Protein AF-A0A8J5WAC4-F1 (afdb_monomer_lite)

Organism: Zizania palustris (NCBI:txid103762)

Sequence (107 aa):
MSHLIPNTNYSHSVQTFCHKSNLGASQTCMSSVAHTLTTSQGKFIAFVSAEAETDNPQSELRPGIDLLGPVDHLFFYMYDRYGPVNEPSLDNCFVSTVSFTVYASYN

pLDDT: mean 72.53, std 15.47, range [31.52, 94.81]

Radius of gyration: 16.87 Å; chains: 1; bounding box: 41×28×44 Å

Structure (mmCIF, N/CA/C/O backbone):
data_AF-A0A8J5WAC4-F1
#
_entry.id   AF-A0A8J5WAC4-F1
#
loop_
_atom_site.group_PDB
_atom_site.id
_atom_site.type_symbol
_atom_site.label_atom_id
_atom_site.labe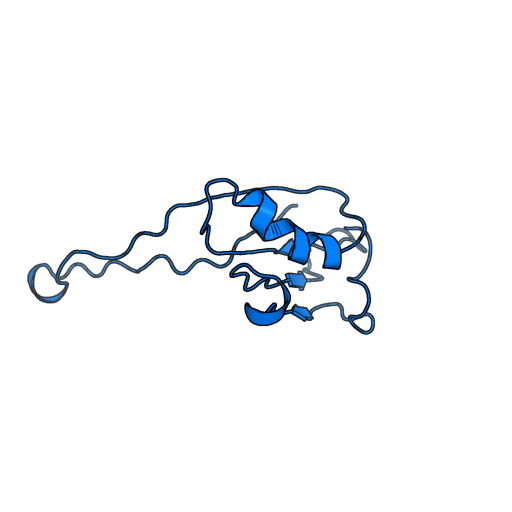l_alt_id
_atom_site.label_comp_id
_atom_site.label_asym_id
_atom_site.label_entity_id
_atom_site.label_seq_id
_atom_site.pdbx_PDB_ins_code
_atom_site.Cartn_x
_atom_site.Cartn_y
_atom_site.Cartn_z
_atom_site.occupancy
_atom_site.B_iso_or_equiv
_atom_site.auth_seq_id
_atom_site.auth_comp_id
_atom_site.auth_asym_id
_atom_site.auth_atom_id
_atom_site.pdbx_PDB_model_num
ATOM 1 N N . MET A 1 1 ? 13.299 -7.147 -6.025 1.00 75.06 1 MET A N 1
ATOM 2 C CA . MET A 1 1 ? 13.855 -6.326 -7.120 1.00 75.06 1 MET A CA 1
ATOM 3 C C . MET A 1 1 ? 15.364 -6.391 -7.038 1.00 75.06 1 MET A C 1
ATOM 5 O O . MET A 1 1 ? 15.899 -6.428 -5.933 1.00 75.06 1 MET A O 1
ATOM 9 N N . SER A 1 2 ? 16.043 -6.390 -8.181 1.00 80.62 2 SER A N 1
ATOM 10 C CA . SER A 1 2 ? 17.514 -6.454 -8.258 1.00 80.62 2 SER A CA 1
ATOM 11 C C . SER A 1 2 ? 18.143 -5.109 -8.639 1.00 80.62 2 SER A C 1
ATOM 13 O O . SER A 1 2 ? 19.252 -5.061 -9.161 1.00 80.62 2 SER A O 1
ATOM 15 N N . HIS A 1 3 ? 17.402 -4.015 -8.451 1.00 81.88 3 HIS A N 1
ATOM 16 C CA . HIS A 1 3 ? 17.808 -2.664 -8.819 1.00 81.88 3 HIS A CA 1
ATOM 17 C C . HIS A 1 3 ? 17.145 -1.621 -7.908 1.00 81.88 3 HIS A C 1
ATOM 19 O O . HIS A 1 3 ? 16.151 -1.905 -7.237 1.00 81.88 3 HIS A O 1
ATOM 25 N N . LEU A 1 4 ? 17.699 -0.407 -7.910 1.00 80.38 4 LEU A N 1
ATOM 26 C CA . LEU A 1 4 ? 17.127 0.760 -7.235 1.00 80.38 4 LEU A CA 1
ATOM 27 C C . LEU A 1 4 ? 15.914 1.287 -8.005 1.00 80.38 4 LEU A C 1
ATOM 29 O O . LEU A 1 4 ? 15.848 1.154 -9.230 1.00 80.38 4 LEU A O 1
ATOM 33 N N . ILE A 1 5 ? 14.979 1.926 -7.302 1.00 79.94 5 ILE A N 1
ATOM 34 C CA . ILE A 1 5 ? 13.802 2.522 -7.943 1.00 79.94 5 ILE A CA 1
ATOM 35 C C . ILE A 1 5 ? 14.260 3.634 -8.905 1.00 79.94 5 ILE A C 1
ATOM 37 O O . ILE A 1 5 ? 15.030 4.514 -8.496 1.00 79.94 5 ILE A O 1
ATOM 41 N N . PRO A 1 6 ? 13.806 3.632 -10.172 1.00 83.12 6 PRO A N 1
ATOM 42 C CA . PRO A 1 6 ? 14.131 4.683 -11.132 1.00 83.12 6 PRO A CA 1
ATOM 43 C C . PRO A 1 6 ? 13.783 6.082 -10.608 1.00 83.12 6 PRO A C 1
ATOM 45 O O . PRO A 1 6 ? 12.833 6.260 -9.855 1.00 83.12 6 PRO A O 1
ATOM 48 N N . ASN A 1 7 ? 14.533 7.102 -11.030 1.00 81.94 7 ASN A N 1
ATOM 49 C CA . ASN A 1 7 ? 14.281 8.509 -10.678 1.00 81.94 7 ASN A CA 1
ATOM 50 C C . ASN A 1 7 ? 14.358 8.853 -9.174 1.00 81.94 7 ASN A C 1
ATOM 52 O O . ASN A 1 7 ? 13.873 9.901 -8.761 1.00 81.94 7 ASN A O 1
ATOM 56 N N . THR A 1 8 ? 15.016 8.025 -8.357 1.00 78.19 8 THR A N 1
ATOM 57 C CA . THR A 1 8 ? 15.217 8.285 -6.914 1.00 78.19 8 THR A CA 1
ATOM 58 C C . THR A 1 8 ? 16.641 8.723 -6.560 1.00 78.19 8 THR A C 1
ATOM 60 O O . THR A 1 8 ? 17.058 8.622 -5.410 1.00 78.19 8 THR A O 1
ATOM 63 N N . ASN A 1 9 ? 17.410 9.203 -7.546 1.00 81.25 9 ASN A N 1
ATOM 64 C CA . ASN A 1 9 ? 18.808 9.626 -7.379 1.00 81.25 9 ASN A CA 1
ATOM 65 C C . ASN A 1 9 ? 19.696 8.553 -6.713 1.00 81.25 9 ASN A C 1
ATOM 67 O O . ASN A 1 9 ? 20.514 8.850 -5.846 1.00 81.25 9 ASN A O 1
ATOM 71 N N . TYR A 1 10 ? 19.484 7.289 -7.095 1.00 74.38 10 TYR A N 1
ATOM 72 C CA . TYR A 1 10 ? 20.166 6.121 -6.532 1.00 74.38 10 TYR A CA 1
ATOM 73 C C . TYR A 1 10 ? 20.023 5.981 -5.007 1.00 74.38 10 TYR A C 1
ATOM 75 O O . TYR A 1 10 ? 20.885 5.400 -4.348 1.00 74.38 10 TYR A O 1
ATOM 83 N N . SER A 1 11 ? 18.934 6.500 -4.433 1.00 75.44 11 SER A N 1
ATOM 84 C CA . SER A 1 11 ? 18.716 6.399 -2.998 1.00 75.44 11 SER A CA 1
ATOM 85 C C . SER A 1 11 ? 18.417 4.961 -2.585 1.00 75.44 11 SER A C 1
ATOM 87 O O . SER A 1 11 ? 17.514 4.313 -3.113 1.00 75.44 11 SER A O 1
ATOM 89 N N . HIS A 1 12 ? 19.137 4.484 -1.573 1.00 72.94 12 HIS A N 1
ATOM 90 C CA . HIS A 1 12 ? 18.906 3.178 -0.951 1.00 72.94 12 HIS A CA 1
ATOM 91 C C . HIS A 1 12 ? 17.641 3.141 -0.087 1.00 72.94 12 HIS A C 1
ATOM 93 O O . HIS A 1 12 ? 17.232 2.064 0.346 1.00 72.94 12 HIS A O 1
ATOM 99 N N . SER A 1 13 ? 17.044 4.308 0.176 1.00 72.56 13 SER A N 1
ATOM 100 C CA . SER A 1 13 ? 15.739 4.431 0.806 1.00 72.56 13 SER A CA 1
ATOM 101 C C . SER A 1 13 ? 14.996 5.667 0.327 1.00 72.56 13 SER A C 1
ATOM 103 O O . SER A 1 13 ? 15.559 6.751 0.194 1.00 72.56 13 SER A O 1
ATOM 105 N N . VAL A 1 14 ? 13.717 5.500 0.035 1.00 75.19 14 VAL A N 1
ATOM 106 C CA . VAL A 1 14 ? 12.841 6.556 -0.468 1.00 75.19 14 VAL A CA 1
ATOM 107 C C . VAL A 1 14 ? 11.475 6.385 0.177 1.00 75.19 14 VAL A C 1
ATOM 109 O O . VAL A 1 14 ? 11.149 5.288 0.606 1.00 75.19 14 VAL A O 1
ATOM 112 N N . GLN A 1 15 ? 10.696 7.456 0.275 1.00 78.12 15 GLN A N 1
ATOM 113 C CA . GLN A 1 15 ? 9.269 7.381 0.559 1.00 78.12 15 GLN A CA 1
ATOM 114 C C . GLN A 1 15 ? 8.559 8.249 -0.472 1.00 78.12 15 GLN A C 1
ATOM 116 O O . GLN A 1 15 ? 8.671 9.474 -0.446 1.00 78.12 15 GLN A O 1
ATOM 121 N N . THR A 1 16 ? 7.872 7.610 -1.412 1.00 72.94 16 THR A N 1
ATOM 122 C CA . THR A 1 16 ? 7.096 8.317 -2.438 1.00 72.94 16 THR A CA 1
ATOM 123 C C . THR A 1 16 ? 5.660 8.497 -1.965 1.00 72.94 16 THR A C 1
ATOM 125 O O . THR A 1 16 ? 5.100 7.599 -1.347 1.00 72.94 16 THR A O 1
ATOM 128 N N . PHE A 1 17 ? 5.059 9.650 -2.252 1.00 72.75 17 PHE A N 1
ATOM 129 C CA . PHE A 1 17 ? 3.637 9.887 -2.023 1.00 72.75 17 PHE A CA 1
ATOM 130 C C . PHE A 1 17 ? 2.943 10.163 -3.350 1.00 72.75 17 PHE A C 1
ATOM 132 O O . PHE A 1 17 ? 3.394 10.988 -4.144 1.00 72.75 17 PHE A O 1
ATOM 139 N N . CYS A 1 18 ? 1.823 9.488 -3.561 1.00 68.19 18 CYS A N 1
ATOM 140 C CA . CYS A 1 18 ? 0.998 9.609 -4.753 1.00 68.19 18 CYS A CA 1
ATOM 141 C C . CYS A 1 18 ? -0.276 10.373 -4.348 1.00 68.19 18 CYS A C 1
ATOM 143 O O . CYS A 1 18 ? -0.827 10.124 -3.277 1.00 68.19 18 CYS A O 1
ATOM 145 N N . HIS A 1 19 ? -0.676 11.391 -5.117 1.00 60.44 19 HIS A N 1
ATOM 146 C CA . HIS A 1 19 ? -1.790 12.284 -4.762 1.00 60.44 19 HIS A CA 1
ATOM 147 C C . HIS A 1 19 ? -3.011 12.043 -5.659 1.00 60.44 19 HIS A C 1
ATOM 149 O O . HIS A 1 19 ? -2.872 11.824 -6.863 1.00 60.44 19 HIS A O 1
ATOM 155 N N . LYS A 1 20 ? -4.211 12.160 -5.070 1.00 59.56 20 LYS A N 1
ATOM 156 C CA . LYS A 1 20 ? -5.504 11.786 -5.680 1.00 59.56 20 LYS A CA 1
ATOM 157 C C . LYS A 1 20 ? -5.841 12.506 -7.001 1.00 59.56 20 LYS A C 1
ATOM 159 O O . LYS A 1 20 ? -6.597 11.977 -7.806 1.00 59.56 20 LYS A O 1
ATOM 164 N N . SER A 1 21 ? -5.307 13.707 -7.241 1.00 52.84 21 SER A N 1
ATOM 165 C CA . SER A 1 21 ? -5.765 14.598 -8.323 1.00 52.84 21 SER A CA 1
ATOM 166 C C . SER A 1 21 ? -5.257 14.252 -9.725 1.00 52.84 21 SER A C 1
ATOM 168 O O . SE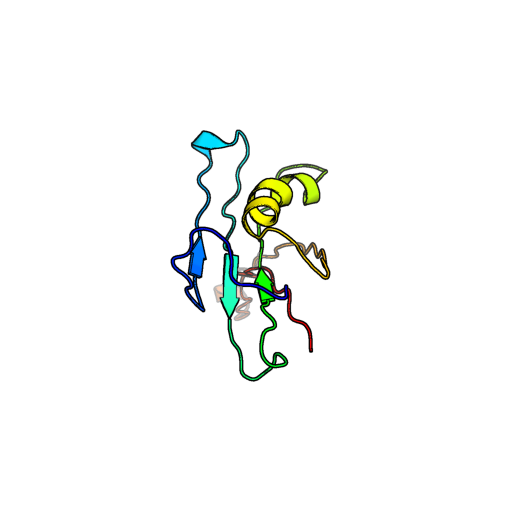R A 1 21 ? -5.899 14.629 -10.698 1.00 52.84 21 SER A O 1
ATOM 170 N N . ASN A 1 22 ? -4.125 13.554 -9.855 1.00 52.28 22 ASN A N 1
ATOM 171 C CA . ASN A 1 22 ? -3.485 13.332 -11.162 1.00 52.28 22 ASN A CA 1
ATOM 172 C C . ASN A 1 22 ? -3.798 11.959 -11.779 1.00 52.28 22 ASN A C 1
ATOM 174 O O . ASN A 1 22 ? -3.380 11.693 -12.902 1.00 52.28 22 ASN A O 1
ATOM 178 N N . LEU A 1 23 ? -4.491 11.080 -11.045 1.00 52.50 23 LEU A N 1
ATOM 179 C CA . LEU A 1 23 ? -4.635 9.658 -11.392 1.00 52.50 23 LEU A CA 1
ATOM 180 C C . LEU A 1 23 ? -6.078 9.131 -11.290 1.00 52.50 23 LEU A C 1
ATOM 182 O O . LEU A 1 23 ? -6.313 7.957 -11.550 1.00 52.50 23 LEU A O 1
ATOM 186 N N . GLY A 1 24 ? -7.056 9.978 -10.945 1.00 43.38 24 GLY A N 1
ATOM 187 C CA . GLY A 1 24 ? -8.485 9.631 -11.002 1.00 43.38 24 GLY A CA 1
ATOM 188 C C . GLY A 1 24 ? -8.981 8.618 -9.961 1.00 43.38 24 GLY A C 1
ATOM 189 O O . GLY A 1 24 ? -10.170 8.318 -9.950 1.00 43.38 24 GLY A O 1
ATOM 190 N N . ALA A 1 25 ? -8.120 8.126 -9.070 1.00 49.53 25 ALA A N 1
ATOM 191 C CA . ALA A 1 25 ? -8.488 7.263 -7.953 1.00 49.53 25 ALA A CA 1
ATOM 192 C C . ALA A 1 25 ? -7.539 7.485 -6.764 1.00 49.53 25 ALA A C 1
ATOM 194 O O . ALA A 1 25 ? -6.379 7.874 -6.919 1.00 49.53 25 ALA A O 1
ATOM 195 N N . SER A 1 26 ? -8.071 7.288 -5.564 1.00 48.56 26 SER A N 1
ATOM 196 C CA . SER A 1 26 ? -7.421 7.531 -4.280 1.00 48.56 26 SER A CA 1
ATOM 197 C C . SER A 1 26 ? -6.265 6.567 -4.037 1.00 48.56 26 SER A C 1
ATOM 199 O O . SER A 1 26 ? -6.482 5.392 -3.777 1.00 48.56 26 SER A O 1
ATOM 201 N N . GLN A 1 27 ? -5.018 7.026 -4.134 1.00 52.75 27 GLN A N 1
ATOM 202 C CA . GLN A 1 27 ? -3.882 6.141 -3.870 1.00 52.75 27 GLN A CA 1
ATOM 203 C C . GLN A 1 27 ? -2.745 6.908 -3.218 1.00 52.75 27 GLN A C 1
ATOM 205 O O . GLN A 1 27 ? -2.056 7.674 -3.881 1.00 52.75 27 GLN A O 1
ATOM 210 N N . THR A 1 28 ? -2.514 6.663 -1.930 1.00 50.72 28 THR A N 1
ATOM 211 C CA . THR A 1 28 ? -1.283 7.058 -1.236 1.00 50.72 28 THR A CA 1
ATOM 212 C C . THR A 1 28 ? -0.269 5.922 -1.376 1.00 50.72 28 THR A C 1
ATOM 214 O O . THR A 1 28 ? -0.120 5.114 -0.463 1.00 50.72 28 THR A O 1
ATOM 217 N N . CYS A 1 29 ? 0.420 5.817 -2.519 1.00 54.25 29 CYS A N 1
ATOM 218 C CA . CYS A 1 29 ? 1.385 4.736 -2.728 1.00 54.25 29 CYS A CA 1
ATOM 219 C C . CYS A 1 29 ? 2.743 5.005 -2.059 1.00 54.25 29 CYS A C 1
ATOM 221 O O . CYS A 1 29 ? 3.637 5.583 -2.667 1.00 54.25 29 CYS A O 1
ATOM 223 N N . MET A 1 30 ? 2.902 4.573 -0.801 1.00 52.66 30 MET A N 1
ATOM 224 C CA . MET A 1 30 ? 4.181 4.633 -0.081 1.00 52.66 30 MET A CA 1
ATOM 225 C C . MET A 1 30 ? 5.111 3.503 -0.510 1.00 52.66 30 MET A C 1
ATOM 227 O O . MET A 1 30 ? 4.976 2.387 -0.020 1.00 52.66 30 MET A O 1
ATOM 231 N N . SER A 1 31 ? 6.077 3.816 -1.374 1.00 54.88 31 SER A N 1
ATOM 232 C CA . SER A 1 31 ? 7.198 2.923 -1.673 1.00 54.88 31 SER A CA 1
ATOM 233 C C . SER A 1 31 ? 8.381 3.216 -0.775 1.00 54.88 31 SER A C 1
ATOM 235 O O . SER A 1 31 ? 8.941 4.306 -0.868 1.00 54.88 31 SER A O 1
ATOM 237 N N . SER A 1 32 ? 8.737 2.257 0.086 1.00 55.25 32 SER A N 1
ATOM 238 C CA . SER A 1 32 ? 9.981 2.269 0.850 1.00 55.25 32 SER A CA 1
ATOM 239 C C . SER A 1 32 ? 10.936 1.194 0.371 1.00 55.25 32 SER A C 1
ATOM 241 O O . SER A 1 32 ? 10.621 0.010 0.372 1.00 55.25 32 SER A O 1
ATOM 243 N N . VAL A 1 33 ? 12.124 1.626 -0.042 1.00 55.41 33 VAL A N 1
ATOM 244 C CA . VAL A 1 33 ? 13.253 0.731 -0.275 1.00 55.41 33 VAL A CA 1
ATOM 245 C C . VAL A 1 33 ? 14.066 0.691 1.002 1.00 55.41 33 VAL A C 1
ATOM 247 O O . VAL A 1 33 ? 14.401 1.732 1.564 1.00 55.41 33 VAL A O 1
ATOM 250 N N . ALA A 1 34 ? 14.349 -0.502 1.498 1.00 52.81 34 ALA A N 1
ATOM 251 C CA . ALA A 1 34 ? 15.270 -0.682 2.602 1.00 52.81 34 ALA A CA 1
ATOM 252 C C . ALA A 1 34 ? 16.358 -1.649 2.145 1.00 52.81 34 ALA A C 1
ATOM 254 O O . ALA A 1 34 ? 16.083 -2.811 1.851 1.00 52.81 34 ALA A O 1
ATOM 255 N N . HIS A 1 35 ? 17.601 -1.168 2.086 1.00 56.47 35 HIS A N 1
ATOM 256 C CA . HIS A 1 35 ? 18.770 -2.041 2.130 1.00 56.47 35 HIS A CA 1
ATOM 257 C C . HIS A 1 35 ? 18.908 -2.549 3.571 1.00 56.47 35 HIS A C 1
ATOM 259 O O . HIS A 1 35 ? 19.743 -2.088 4.350 1.00 56.47 35 HIS A O 1
ATOM 265 N N . THR A 1 36 ? 18.002 -3.432 3.971 1.00 45.81 36 THR A N 1
ATOM 266 C CA . THR A 1 36 ? 18.026 -4.021 5.305 1.00 45.81 36 THR A CA 1
ATOM 267 C C . THR A 1 36 ? 19.091 -5.116 5.323 1.00 45.81 36 THR A C 1
ATOM 269 O O . THR A 1 36 ? 19.299 -5.809 4.329 1.00 45.81 36 THR A O 1
ATOM 272 N N . LEU A 1 37 ? 19.738 -5.332 6.471 1.00 52.53 37 LEU A N 1
ATOM 273 C CA . LEU A 1 37 ? 20.647 -6.466 6.718 1.00 52.53 37 LEU A CA 1
ATOM 274 C C . LEU A 1 37 ? 20.012 -7.851 6.432 1.00 52.53 37 LEU A C 1
ATOM 276 O O . LEU A 1 37 ? 20.707 -8.860 6.477 1.00 52.53 37 LEU A O 1
ATOM 280 N N . THR A 1 38 ? 18.703 -7.901 6.172 1.00 51.59 38 THR A N 1
ATOM 281 C CA . THR A 1 38 ? 17.908 -9.097 5.882 1.00 51.59 38 THR A CA 1
ATOM 282 C C . THR A 1 38 ? 17.879 -9.495 4.408 1.00 51.59 38 THR A C 1
ATOM 284 O O . THR A 1 38 ? 17.463 -10.605 4.120 1.00 51.59 38 THR A O 1
ATOM 287 N N . THR A 1 39 ? 18.295 -8.639 3.469 1.00 55.72 39 THR A N 1
ATOM 288 C CA . THR A 1 39 ? 18.316 -8.982 2.036 1.00 55.72 39 THR A CA 1
ATOM 289 C C . THR A 1 39 ? 19.719 -9.355 1.571 1.00 55.72 39 THR A C 1
ATOM 291 O O . THR A 1 39 ? 20.691 -8.682 1.918 1.00 55.72 39 THR A O 1
ATOM 294 N N . SER A 1 40 ? 19.831 -10.394 0.734 1.00 59.91 40 SER A N 1
ATOM 295 C CA . SER A 1 40 ? 21.080 -10.695 0.017 1.00 59.91 40 SER A CA 1
ATOM 296 C C . SER A 1 40 ? 21.590 -9.456 -0.740 1.00 59.91 40 SER A C 1
ATOM 298 O O . SER A 1 40 ? 20.797 -8.647 -1.230 1.00 59.91 40 SER A O 1
ATOM 300 N N . GLN A 1 41 ? 22.915 -9.271 -0.797 1.00 66.38 41 GLN A N 1
ATOM 301 C CA . GLN A 1 41 ? 23.529 -8.074 -1.388 1.00 66.38 41 GLN A CA 1
ATOM 302 C C . GLN A 1 41 ? 22.957 -7.781 -2.785 1.00 66.38 41 GLN A C 1
ATOM 304 O O . GLN A 1 41 ? 22.961 -8.643 -3.661 1.00 66.38 41 GLN A O 1
ATOM 309 N N . GLY A 1 42 ? 22.469 -6.553 -2.988 1.00 71.06 42 GLY A N 1
ATOM 310 C CA . GLY A 1 42 ? 21.908 -6.106 -4.267 1.00 71.06 42 GLY A CA 1
ATOM 311 C C . GLY A 1 42 ? 20.422 -6.413 -4.483 1.00 71.06 42 GLY A C 1
ATOM 312 O O . GLY A 1 42 ? 19.908 -6.156 -5.573 1.00 71.06 42 GLY A O 1
ATOM 313 N N . LYS A 1 43 ? 19.711 -6.934 -3.474 1.00 75.88 43 LYS A N 1
ATOM 314 C CA . LYS A 1 43 ? 18.250 -7.066 -3.504 1.00 75.88 43 LYS A CA 1
ATOM 315 C C . LYS A 1 43 ? 17.568 -5.933 -2.749 1.00 75.88 43 LYS A C 1
ATOM 317 O O . LYS A 1 43 ? 18.045 -5.462 -1.723 1.00 75.88 43 LYS A O 1
ATOM 322 N N . PHE A 1 44 ? 16.422 -5.528 -3.278 1.00 75.75 44 PHE A N 1
ATOM 323 C CA . PHE A 1 44 ? 15.589 -4.465 -2.742 1.00 75.75 44 PHE A CA 1
ATOM 324 C C . PHE A 1 44 ? 14.157 -4.956 -2.574 1.00 75.75 44 PHE A C 1
ATOM 326 O O . PHE A 1 44 ? 13.602 -5.636 -3.451 1.00 75.75 44 PHE A O 1
ATOM 333 N N . ILE A 1 45 ? 13.578 -4.566 -1.445 1.00 77.12 45 ILE A N 1
ATOM 334 C CA . ILE A 1 45 ? 12.174 -4.757 -1.106 1.00 77.12 45 ILE A CA 1
ATOM 335 C C . ILE A 1 45 ? 11.489 -3.404 -1.255 1.00 77.12 45 ILE A C 1
ATOM 337 O O . ILE A 1 45 ? 12.035 -2.403 -0.801 1.00 77.12 45 ILE A O 1
ATOM 341 N N . ALA A 1 46 ? 10.325 -3.391 -1.898 1.00 78.31 46 ALA A N 1
ATOM 342 C CA . ALA A 1 46 ? 9.460 -2.227 -1.971 1.00 78.31 46 ALA A CA 1
ATOM 343 C C . ALA A 1 46 ? 8.054 -2.597 -1.517 1.00 78.31 46 ALA A C 1
ATOM 345 O O . ALA A 1 46 ? 7.562 -3.695 -1.782 1.00 78.31 46 ALA A O 1
ATOM 346 N N . PHE A 1 47 ? 7.420 -1.646 -0.850 1.00 80.25 47 PHE A N 1
ATOM 347 C CA . PHE A 1 47 ? 6.062 -1.757 -0.347 1.00 80.25 47 PHE A CA 1
ATOM 348 C C . PHE A 1 47 ? 5.161 -0.885 -1.215 1.00 80.25 47 PHE A C 1
ATOM 350 O O . PHE A 1 47 ? 5.567 0.187 -1.634 1.00 80.25 47 PHE A O 1
ATOM 357 N N . VAL A 1 48 ? 3.953 -1.334 -1.538 1.00 79.19 48 VAL A N 1
ATOM 358 C CA . VAL A 1 48 ? 2.957 -0.487 -2.204 1.00 79.19 48 VAL A CA 1
ATOM 359 C C . VAL A 1 48 ? 1.642 -0.727 -1.487 1.00 79.19 48 VAL A C 1
ATOM 361 O O . VAL A 1 48 ? 1.170 -1.859 -1.415 1.00 79.19 48 VAL A O 1
ATOM 364 N N . SER A 1 49 ? 1.081 0.330 -0.909 1.00 80.06 49 SER A N 1
ATOM 365 C CA . SER A 1 49 ? -0.146 0.271 -0.119 1.00 80.06 49 SER A CA 1
ATOM 366 C C . SER A 1 49 ? -1.184 1.245 -0.651 1.00 80.06 49 SER A C 1
ATOM 368 O O . SER A 1 49 ? -0.832 2.365 -1.013 1.00 80.06 49 SER A O 1
ATOM 370 N N . ALA A 1 50 ? -2.450 0.849 -0.605 1.00 78.38 50 ALA A N 1
ATOM 371 C CA . ALA A 1 50 ? -3.600 1.716 -0.827 1.00 78.38 50 ALA A CA 1
ATOM 372 C C . ALA A 1 50 ? -4.749 1.286 0.098 1.00 78.38 50 ALA A C 1
ATOM 374 O O . ALA A 1 50 ? -4.722 0.191 0.667 1.00 78.38 50 ALA A O 1
ATOM 375 N N . GLU A 1 51 ? -5.730 2.165 0.279 1.00 81.31 51 GLU A N 1
ATOM 376 C CA . GLU A 1 51 ? -7.024 1.784 0.842 1.00 81.31 51 GLU A CA 1
ATOM 377 C C . GLU A 1 51 ? -7.874 1.236 -0.293 1.00 81.31 51 GLU A C 1
ATOM 379 O O . GLU A 1 51 ? -7.959 1.889 -1.324 1.00 81.31 51 GLU A O 1
ATOM 384 N N . ALA A 1 52 ? -8.460 0.052 -0.108 1.00 82.69 52 ALA A N 1
ATOM 385 C CA . ALA A 1 52 ? -9.312 -0.553 -1.120 1.00 82.69 52 ALA A CA 1
ATOM 386 C C . ALA A 1 52 ? -10.612 0.252 -1.244 1.00 82.69 52 ALA A C 1
ATOM 388 O O . ALA A 1 52 ? -11.453 0.216 -0.344 1.00 82.69 52 ALA A O 1
ATOM 389 N N . GLU A 1 53 ? -10.763 0.982 -2.346 1.00 79.25 53 GLU A N 1
ATOM 390 C CA . GLU A 1 53 ? -11.973 1.761 -2.646 1.00 79.25 53 GLU A CA 1
ATOM 391 C C . GLU A 1 53 ? -12.855 1.100 -3.714 1.00 79.25 53 GLU A C 1
ATOM 393 O O . GLU A 1 53 ? -14.015 1.478 -3.886 1.00 79.25 53 GLU A O 1
ATOM 398 N N . THR A 1 54 ? -12.324 0.108 -4.429 1.00 79.56 54 THR A N 1
ATOM 399 C CA . THR A 1 54 ? -13.020 -0.632 -5.483 1.00 79.56 54 THR A CA 1
ATOM 400 C C . THR A 1 54 ? -13.005 -2.137 -5.225 1.00 79.56 54 THR A C 1
ATOM 402 O O . THR A 1 54 ? -12.195 -2.660 -4.459 1.00 79.56 54 THR A O 1
ATOM 405 N N . ASP A 1 55 ? -13.848 -2.865 -5.959 1.00 83.25 55 ASP A N 1
ATOM 406 C CA . ASP A 1 55 ? -13.867 -4.335 -5.958 1.00 83.25 55 ASP A CA 1
ATOM 407 C C . ASP A 1 55 ? -12.618 -4.960 -6.619 1.00 83.25 55 ASP A C 1
ATOM 409 O O . ASP A 1 55 ? -12.466 -6.182 -6.657 1.00 83.25 55 ASP A O 1
ATOM 413 N N . ASN A 1 56 ? -11.710 -4.137 -7.162 1.00 81.75 56 ASN A N 1
ATOM 414 C CA . ASN A 1 56 ? -10.454 -4.569 -7.767 1.00 81.75 56 ASN A CA 1
ATOM 415 C C . ASN A 1 56 ? -9.248 -3.816 -7.165 1.00 81.75 56 ASN A C 1
ATOM 417 O O . ASN A 1 56 ? -8.581 -3.045 -7.871 1.00 81.75 56 ASN A O 1
ATOM 421 N N . PRO A 1 57 ? -8.900 -4.079 -5.891 1.00 79.12 57 PRO A N 1
ATOM 422 C CA . PRO A 1 57 ? -7.833 -3.369 -5.177 1.00 79.12 57 PRO A CA 1
ATOM 423 C C . PRO A 1 57 ? -6.454 -3.546 -5.821 1.00 79.12 57 PRO A C 1
ATOM 425 O O . PRO A 1 57 ? -5.575 -2.701 -5.691 1.00 79.12 57 PRO A O 1
ATOM 428 N N . GLN A 1 58 ? -6.241 -4.622 -6.582 1.00 79.19 58 GLN A N 1
ATOM 429 C CA . GLN A 1 58 ? -4.987 -4.821 -7.305 1.00 79.19 58 GLN A CA 1
ATOM 430 C C . GLN A 1 58 ? -4.787 -3.771 -8.410 1.00 79.19 58 GLN A C 1
ATOM 432 O O . GLN A 1 58 ? -3.655 -3.369 -8.682 1.00 79.19 58 GLN A O 1
ATOM 437 N N . SER A 1 59 ? -5.870 -3.307 -9.044 1.00 81.75 59 SER A N 1
ATOM 438 C CA . SER A 1 59 ? -5.796 -2.226 -10.034 1.00 81.75 59 SER A CA 1
ATOM 439 C C . SER A 1 59 ? -5.365 -0.901 -9.406 1.00 81.75 59 SER A C 1
ATOM 441 O O . SER A 1 59 ? -4.639 -0.134 -10.037 1.00 81.75 59 SER A O 1
ATOM 443 N N . GLU A 1 60 ? -5.711 -0.698 -8.135 1.00 77.06 60 GLU A N 1
ATOM 444 C CA . GLU A 1 60 ? -5.336 0.473 -7.348 1.00 77.06 60 GLU A CA 1
ATOM 445 C C . GLU A 1 60 ? -3.873 0.452 -6.892 1.00 77.06 60 GLU A C 1
ATOM 447 O O . GLU A 1 60 ? -3.363 1.442 -6.395 1.00 77.06 60 GLU A O 1
ATOM 452 N N . LEU A 1 61 ? -3.152 -0.657 -7.051 1.00 80.56 61 LEU A N 1
ATOM 453 C CA . LEU A 1 61 ? -1.716 -0.692 -6.760 1.00 80.56 61 LEU A CA 1
ATOM 454 C C . LEU A 1 61 ? -0.863 -0.495 -8.014 1.00 80.56 61 LEU A C 1
ATOM 456 O O . LEU A 1 61 ? 0.328 -0.205 -7.892 1.00 80.56 61 LEU A O 1
ATOM 460 N N . ARG A 1 62 ? -1.446 -0.633 -9.215 1.00 81.50 62 ARG A N 1
ATOM 461 C CA . ARG A 1 62 ? -0.703 -0.586 -10.488 1.00 81.50 62 ARG A CA 1
ATOM 462 C C . ARG A 1 62 ? 0.140 0.679 -10.648 1.00 81.50 62 ARG A C 1
ATOM 464 O O . ARG A 1 62 ? 1.329 0.516 -10.894 1.00 81.50 62 ARG A O 1
ATOM 471 N N . PRO A 1 63 ? -0.381 1.901 -10.419 1.00 79.56 63 PRO A N 1
ATOM 472 C CA . PRO A 1 63 ? 0.427 3.109 -10.574 1.00 79.56 63 PRO A CA 1
ATOM 473 C C . PRO A 1 63 ? 1.665 3.119 -9.671 1.00 79.56 63 PRO A C 1
ATOM 475 O O . PRO A 1 63 ? 2.729 3.560 -10.089 1.00 79.5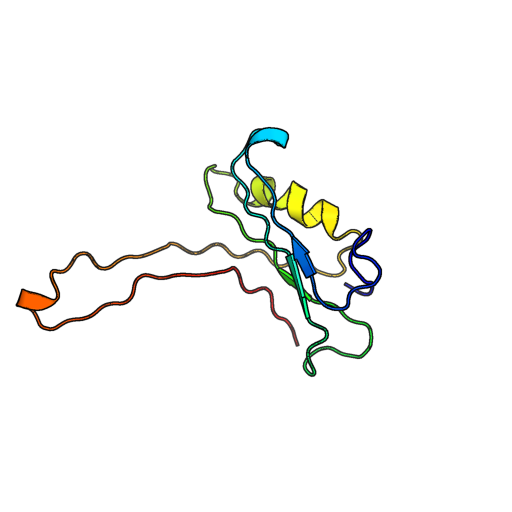6 63 PRO A O 1
ATOM 478 N N . GLY A 1 64 ? 1.552 2.599 -8.444 1.00 79.19 64 GLY A N 1
ATOM 479 C CA . GLY A 1 64 ? 2.684 2.478 -7.526 1.00 79.19 64 GLY A CA 1
ATOM 480 C C . GLY A 1 64 ? 3.673 1.382 -7.922 1.00 79.19 64 GLY A C 1
ATOM 481 O O . GLY A 1 64 ? 4.876 1.576 -7.780 1.00 79.19 64 GLY A O 1
ATOM 482 N N . ILE A 1 65 ? 3.181 0.255 -8.446 1.00 82.44 65 ILE A N 1
ATOM 483 C CA . ILE A 1 65 ? 4.009 -0.852 -8.948 1.00 82.44 65 ILE A CA 1
ATOM 484 C C . ILE A 1 65 ? 4.781 -0.425 -10.202 1.00 82.44 65 ILE A C 1
ATOM 486 O O . ILE A 1 65 ? 5.965 -0.726 -10.314 1.00 82.44 65 ILE A O 1
ATOM 490 N N . ASP A 1 66 ? 4.153 0.322 -11.109 1.00 83.69 66 ASP A N 1
ATOM 491 C CA . ASP A 1 66 ? 4.777 0.792 -12.350 1.00 83.69 66 ASP A CA 1
ATOM 492 C C . ASP A 1 66 ? 5.977 1.716 -12.074 1.00 83.69 66 ASP A C 1
ATOM 494 O O . ASP A 1 66 ? 6.966 1.696 -12.808 1.00 83.69 66 ASP A O 1
ATOM 498 N N . LEU A 1 67 ? 5.943 2.474 -10.968 1.00 81.50 67 LEU A N 1
ATOM 499 C CA . LEU A 1 67 ? 7.074 3.294 -10.516 1.00 81.50 67 LEU A CA 1
ATOM 500 C C . LEU A 1 67 ? 8.282 2.462 -10.079 1.00 81.50 67 LEU A C 1
ATOM 502 O O . LEU A 1 67 ? 9.407 2.962 -10.106 1.00 81.50 67 LEU A O 1
ATOM 506 N N . LEU A 1 68 ? 8.071 1.211 -9.663 1.00 81.69 68 LEU A N 1
ATOM 507 C CA . LEU A 1 68 ? 9.144 0.343 -9.192 1.00 81.69 68 LEU A CA 1
ATOM 508 C C . LEU A 1 68 ? 10.028 -0.162 -10.330 1.00 81.69 68 LEU A C 1
ATOM 510 O O . LEU A 1 68 ? 11.180 -0.483 -10.067 1.00 81.69 68 LEU A O 1
ATOM 514 N N . GLY A 1 69 ? 9.532 -0.207 -11.571 1.00 84.56 69 GLY A N 1
ATOM 515 C CA . GLY A 1 69 ? 10.220 -0.847 -12.693 1.00 84.56 69 GLY A CA 1
ATOM 516 C C . GLY A 1 69 ? 10.149 -2.384 -12.629 1.00 84.56 69 GLY A C 1
ATOM 517 O O . GLY A 1 69 ? 9.177 -2.930 -12.110 1.00 84.56 69 GLY A O 1
ATOM 518 N N . PRO A 1 70 ? 11.133 -3.114 -13.188 1.00 86.19 70 PRO A N 1
ATOM 519 C CA . PRO A 1 70 ? 11.147 -4.580 -13.188 1.00 86.19 70 PRO A CA 1
ATOM 520 C C . PRO A 1 70 ? 11.080 -5.228 -11.789 1.00 86.19 70 PRO A C 1
ATOM 522 O O . PRO A 1 70 ? 12.035 -5.227 -11.010 1.00 86.19 70 PRO A O 1
ATOM 525 N N . VAL A 1 71 ? 9.956 -5.879 -11.487 1.00 84.75 71 VAL A N 1
ATOM 526 C CA . VAL A 1 71 ? 9.749 -6.595 -10.221 1.00 84.75 71 VAL A CA 1
ATOM 527 C C . VAL A 1 71 ? 10.043 -8.089 -10.389 1.00 84.75 71 VAL A C 1
ATOM 529 O O . VAL A 1 71 ? 9.397 -8.756 -11.189 1.00 84.75 71 VAL A O 1
ATOM 532 N N . ASP A 1 72 ? 10.989 -8.628 -9.606 1.00 85.50 72 ASP A N 1
ATOM 533 C CA . ASP A 1 72 ? 11.325 -10.067 -9.637 1.00 85.50 72 ASP A CA 1
ATOM 534 C C . ASP A 1 72 ? 10.146 -10.941 -9.160 1.00 85.50 72 ASP A C 1
ATOM 536 O O . ASP A 1 72 ? 9.808 -11.949 -9.774 1.00 85.50 72 ASP A O 1
ATOM 540 N N . HIS A 1 73 ? 9.525 -10.545 -8.043 1.00 83.50 73 HIS A N 1
ATOM 541 C CA . HIS A 1 73 ? 8.418 -11.250 -7.399 1.00 83.50 73 HIS A CA 1
ATOM 542 C C . HIS A 1 73 ? 7.456 -10.246 -6.769 1.00 83.50 73 HIS A C 1
ATOM 544 O O . HIS A 1 73 ? 7.891 -9.301 -6.109 1.00 83.50 73 HIS A O 1
ATOM 550 N N . LEU A 1 74 ? 6.156 -10.475 -6.952 1.00 83.38 74 LEU A N 1
ATOM 551 C CA . LEU A 1 74 ? 5.089 -9.644 -6.409 1.00 83.38 74 LEU A CA 1
ATOM 552 C C . LEU A 1 74 ? 4.201 -10.485 -5.492 1.00 83.38 74 LEU A C 1
ATOM 554 O O . LEU A 1 74 ? 3.697 -11.529 -5.900 1.00 83.38 74 LEU A O 1
ATOM 558 N N . PHE A 1 75 ? 3.997 -10.003 -4.267 1.00 82.62 75 PHE A N 1
ATOM 559 C CA . PHE A 1 75 ? 3.083 -10.591 -3.292 1.00 82.62 75 PHE A CA 1
ATOM 560 C C . PHE A 1 75 ? 1.969 -9.595 -3.000 1.00 82.62 75 PHE A C 1
ATOM 562 O O . PHE A 1 75 ? 2.238 -8.421 -2.746 1.00 82.62 75 PHE A O 1
ATOM 569 N N . PHE A 1 76 ? 0.727 -10.066 -3.042 1.00 82.31 76 PHE A N 1
ATOM 570 C CA . PHE A 1 76 ? -0.452 -9.249 -2.794 1.00 82.31 76 PHE A CA 1
ATOM 571 C C . PHE A 1 76 ? -1.162 -9.740 -1.537 1.00 82.31 76 PHE A C 1
ATOM 573 O O . PHE A 1 76 ? -1.446 -10.931 -1.411 1.00 82.31 76 PHE A O 1
ATOM 580 N N . TYR A 1 77 ? -1.465 -8.810 -0.634 1.00 84.00 77 TYR A N 1
ATOM 581 C CA . TYR A 1 77 ? -2.213 -9.075 0.587 1.00 84.00 77 TYR A CA 1
ATOM 582 C C . TYR A 1 77 ? -3.279 -8.004 0.792 1.00 84.00 77 TYR A C 1
ATOM 584 O O . TYR A 1 77 ? -3.034 -6.820 0.562 1.00 84.00 77 TYR A O 1
ATOM 592 N N . MET A 1 78 ? -4.442 -8.436 1.270 1.00 81.12 78 MET A N 1
ATOM 593 C CA . MET A 1 78 ? -5.548 -7.576 1.668 1.00 81.12 78 MET A CA 1
ATOM 594 C C . MET A 1 78 ? -5.982 -7.978 3.073 1.00 81.12 78 MET A C 1
ATOM 596 O O . MET A 1 78 ? -6.051 -9.168 3.383 1.00 81.12 78 MET A O 1
ATOM 600 N N . TYR A 1 79 ? -6.258 -6.985 3.910 1.00 83.25 79 TYR A N 1
ATOM 601 C CA . TYR A 1 79 ? -6.710 -7.185 5.279 1.00 83.25 79 TYR A CA 1
ATOM 602 C C . TYR A 1 79 ? -7.785 -6.161 5.611 1.00 83.25 79 TYR A C 1
ATOM 604 O O . TYR A 1 79 ? -7.682 -4.999 5.211 1.00 83.25 79 TYR A O 1
ATOM 612 N N . ASP A 1 80 ? -8.770 -6.586 6.391 1.00 83.50 80 ASP A N 1
ATOM 613 C CA . ASP A 1 80 ? -9.779 -5.686 6.930 1.00 83.50 80 ASP A CA 1
ATOM 614 C C . ASP A 1 80 ? -9.183 -4.816 8.040 1.00 83.50 80 ASP A C 1
ATOM 616 O O . ASP A 1 80 ? -8.328 -5.250 8.822 1.00 83.50 80 ASP A O 1
ATOM 620 N N . ARG A 1 81 ? -9.664 -3.576 8.134 1.00 81.50 81 ARG A N 1
ATOM 621 C CA . ARG A 1 81 ? -9.308 -2.666 9.224 1.00 81.50 81 ARG A CA 1
ATOM 622 C C . ARG A 1 81 ? -10.403 -2.675 10.275 1.00 81.50 81 ARG A C 1
ATOM 624 O O . ARG A 1 81 ? -11.547 -2.333 9.990 1.00 81.50 81 ARG A O 1
ATOM 631 N N . TYR A 1 82 ? -10.018 -3.010 11.500 1.00 84.50 82 TYR A N 1
ATOM 632 C CA . TYR A 1 82 ? -10.904 -2.996 12.656 1.00 84.50 82 TYR A CA 1
ATOM 633 C C . TYR A 1 82 ? -10.553 -1.832 13.583 1.00 84.50 82 TYR A C 1
ATOM 635 O O . TYR A 1 82 ? -9.381 -1.480 13.762 1.00 84.50 82 TYR A O 1
ATOM 643 N N . GLY A 1 83 ? -11.590 -1.247 14.176 1.00 87.62 83 GLY A N 1
ATOM 644 C CA .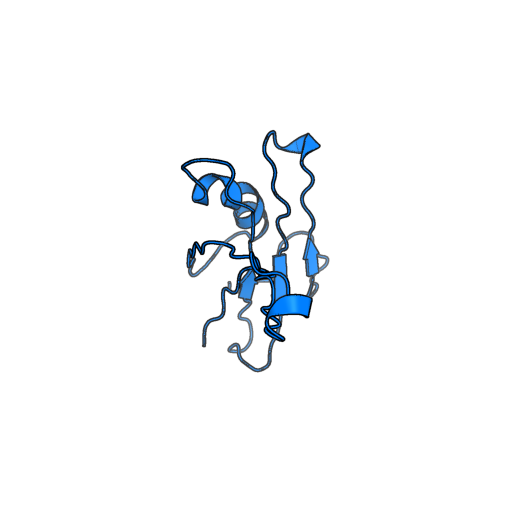 GLY A 1 83 ? -11.484 -0.234 15.218 1.00 87.62 83 GLY A CA 1
ATOM 645 C C . GLY A 1 83 ? -12.261 -0.652 16.467 1.00 87.62 83 GLY A C 1
ATOM 646 O O . GLY A 1 83 ? -13.179 -1.473 16.363 1.00 87.62 83 GLY A O 1
ATOM 647 N N . PRO A 1 84 ? -11.901 -0.112 17.643 1.00 89.94 84 PRO A N 1
ATOM 648 C CA . PRO A 1 84 ? -12.674 -0.320 18.858 1.00 89.94 84 PRO A CA 1
ATOM 649 C C . PRO A 1 84 ? -14.095 0.220 18.672 1.00 89.94 84 PRO A C 1
ATOM 651 O O . PRO A 1 84 ? -14.290 1.326 18.172 1.00 89.94 84 PRO A O 1
ATOM 654 N N . VAL A 1 85 ? -15.084 -0.566 19.091 1.00 90.81 85 VAL A N 1
ATOM 655 C CA . VAL A 1 85 ? -16.495 -0.141 19.173 1.00 90.81 85 VAL A CA 1
ATOM 656 C C . VAL A 1 85 ? -16.961 0.022 20.619 1.00 90.81 85 VAL A C 1
ATOM 658 O O . VAL A 1 85 ? -18.089 0.441 20.860 1.00 90.81 85 VAL A O 1
ATOM 661 N N . ASN A 1 86 ? -16.114 -0.354 21.578 1.00 89.06 86 ASN A N 1
ATOM 662 C CA . ASN A 1 86 ? -16.398 -0.270 23.000 1.00 89.06 86 ASN A CA 1
ATOM 663 C C . ASN A 1 86 ? -15.999 1.102 23.560 1.00 89.06 86 ASN A C 1
ATOM 665 O O . ASN A 1 86 ? -15.141 1.785 23.004 1.00 89.06 86 ASN A O 1
ATOM 669 N N . GLU A 1 87 ? -16.611 1.474 24.683 1.00 92.31 87 GLU A N 1
ATOM 670 C CA . GLU A 1 87 ? -16.246 2.653 25.468 1.00 92.31 87 GLU A CA 1
ATOM 671 C C . GLU A 1 87 ? -15.258 2.236 26.568 1.00 92.31 87 GLU A C 1
ATOM 673 O O . GLU A 1 87 ? -15.696 1.679 27.581 1.00 92.31 87 GLU A O 1
ATOM 678 N N . PRO A 1 88 ? -13.946 2.526 26.429 1.00 88.88 88 PRO A N 1
ATOM 679 C CA . PRO A 1 88 ? -12.920 1.998 27.332 1.00 88.88 88 PRO A CA 1
ATOM 680 C C . PRO A 1 88 ? -13.108 2.431 28.788 1.00 88.88 88 PRO A C 1
ATOM 682 O O . PRO A 1 88 ? -12.588 1.805 29.705 1.00 88.88 88 PRO A O 1
ATOM 685 N N . SER A 1 89 ? -13.841 3.524 29.016 1.00 92.44 89 SER A N 1
ATOM 686 C CA . SER A 1 89 ? -14.139 4.052 30.350 1.00 92.44 89 SER A CA 1
ATOM 687 C C . SER A 1 89 ? -15.174 3.227 31.125 1.00 92.44 89 SER A C 1
ATOM 689 O O . SER A 1 89 ? -15.198 3.292 32.353 1.00 92.44 89 SER A O 1
ATOM 691 N N . LEU A 1 90 ? -16.018 2.453 30.434 1.00 94.81 90 LEU A N 1
ATOM 692 C CA . LEU A 1 90 ? -17.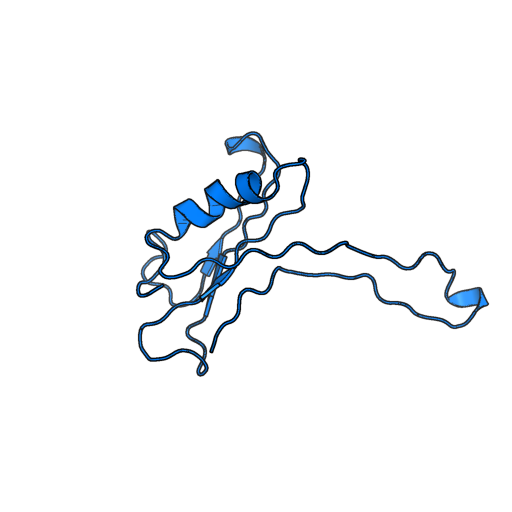085 1.658 31.050 1.00 94.81 90 LEU A CA 1
ATOM 693 C C . LEU A 1 90 ? -16.638 0.233 31.381 1.00 94.81 90 LEU A C 1
ATOM 695 O O . LEU A 1 90 ? -17.120 -0.351 32.350 1.00 94.81 90 LEU A O 1
ATOM 699 N N . ASP A 1 91 ? -15.722 -0.323 30.589 1.00 94.25 91 ASP A N 1
ATOM 700 C CA . ASP A 1 91 ? -15.266 -1.712 30.697 1.00 94.25 91 ASP A CA 1
ATOM 701 C C . ASP A 1 91 ? -13.771 -1.852 31.040 1.00 94.25 91 ASP A C 1
ATOM 703 O O . ASP A 1 91 ? -13.304 -2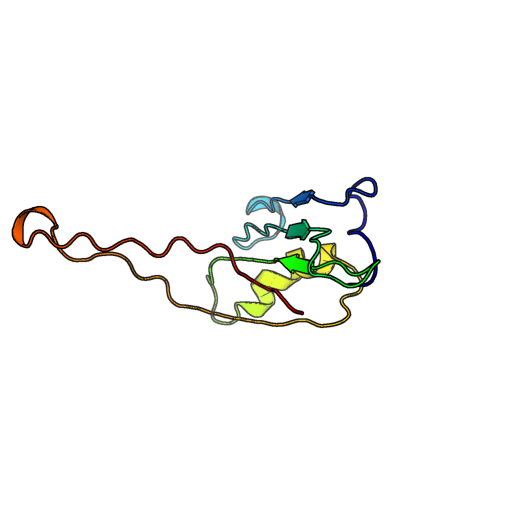.963 31.293 1.00 94.25 91 ASP A O 1
ATOM 707 N N . ASN A 1 92 ? -13.022 -0.741 31.096 1.00 91.06 92 ASN A N 1
ATOM 708 C CA . ASN A 1 92 ? -11.561 -0.703 31.239 1.00 91.06 92 ASN A CA 1
ATOM 709 C C . ASN A 1 92 ? -10.818 -1.523 30.164 1.00 91.06 92 ASN A C 1
ATOM 711 O O . ASN A 1 92 ? -9.691 -1.974 30.390 1.00 91.06 92 ASN A O 1
ATOM 715 N N . CYS A 1 93 ? -11.429 -1.722 28.992 1.00 91.38 93 CYS A N 1
ATOM 716 C CA . CYS A 1 93 ? -10.844 -2.441 27.871 1.00 91.38 93 CYS A CA 1
ATOM 717 C C . CYS A 1 93 ? -10.342 -1.457 26.805 1.00 91.38 93 CYS A C 1
ATOM 719 O O . CYS A 1 93 ? -11.113 -0.778 26.129 1.00 91.38 93 CYS A O 1
ATOM 721 N N . PHE A 1 94 ? -9.024 -1.395 26.625 1.00 90.19 94 PHE A N 1
ATOM 722 C CA . PHE A 1 94 ? -8.380 -0.494 25.670 1.00 90.19 94 PHE A CA 1
ATOM 723 C C . PHE A 1 94 ? -7.920 -1.283 24.444 1.00 90.19 94 PHE A C 1
ATOM 725 O O . PHE A 1 94 ? -6.852 -1.895 24.452 1.00 90.19 94 PHE A O 1
ATOM 732 N N . VAL A 1 95 ? -8.740 -1.281 23.392 1.00 90.06 95 VAL A N 1
ATOM 733 C CA . VAL A 1 95 ? -8.435 -1.953 22.122 1.00 90.06 95 VAL A CA 1
ATOM 734 C C . VAL A 1 95 ? -7.822 -0.950 21.145 1.00 90.06 95 VAL A C 1
ATOM 736 O O . VAL A 1 95 ? -8.354 0.139 20.934 1.00 90.06 95 VAL A O 1
ATOM 739 N N . SER A 1 96 ? -6.685 -1.307 20.547 1.00 86.12 96 SER A N 1
ATOM 740 C CA . SER A 1 96 ? -6.022 -0.475 19.546 1.00 86.12 96 SER A CA 1
ATOM 741 C C . SER A 1 96 ? -6.724 -0.559 18.191 1.00 86.12 96 SER A C 1
ATOM 743 O O . SER A 1 96 ? -7.133 -1.629 17.742 1.00 86.12 96 SER A O 1
ATOM 745 N N . THR A 1 97 ? -6.814 0.575 17.499 1.00 82.62 97 THR A N 1
ATOM 746 C CA . THR A 1 97 ? -7.184 0.589 16.081 1.00 82.62 97 THR A CA 1
ATOM 747 C C . THR A 1 97 ? -6.050 -0.007 15.259 1.00 82.62 97 THR A C 1
ATOM 749 O O . THR A 1 97 ? -4.877 0.315 15.476 1.00 82.62 97 THR A O 1
ATOM 752 N N . VAL A 1 98 ? -6.389 -0.839 14.275 1.00 74.06 98 VAL A N 1
ATOM 753 C CA . VAL A 1 98 ? -5.404 -1.357 13.324 1.00 74.06 98 VAL A CA 1
ATOM 754 C C . VAL A 1 98 ? -4.954 -0.219 12.404 1.00 74.06 98 VAL A C 1
ATOM 756 O O . VAL A 1 98 ? -5.602 0.114 11.416 1.00 74.06 98 VAL A O 1
ATOM 759 N N . SER A 1 99 ? -3.818 0.387 12.741 1.00 58.44 99 SER A N 1
ATOM 760 C CA . SER A 1 99 ? -3.038 1.244 11.849 1.00 58.44 99 SER A CA 1
ATOM 761 C C . SER A 1 99 ? -2.060 0.342 11.104 1.00 58.44 99 SER A C 1
ATOM 763 O O . SER A 1 99 ? -1.064 -0.082 11.692 1.00 58.44 99 SER A O 1
ATOM 765 N N . PHE A 1 100 ? -2.317 0.025 9.835 1.00 55.72 100 PHE A N 1
ATOM 766 C CA . PHE A 1 100 ? -1.362 -0.757 9.053 1.00 55.72 100 PHE A CA 1
ATOM 767 C C . PHE A 1 100 ? -0.946 -0.087 7.749 1.00 55.72 100 PHE A C 1
ATOM 769 O O . PHE A 1 100 ? -1.771 0.217 6.885 1.00 55.72 100 PHE A O 1
ATOM 776 N N . THR A 1 101 ? 0.372 0.051 7.622 1.00 46.94 101 THR A N 1
ATOM 777 C CA . THR A 1 101 ? 1.125 0.214 6.379 1.00 46.94 101 THR A CA 1
ATOM 778 C C . THR A 1 101 ? 1.447 -1.185 5.859 1.00 46.94 101 THR A C 1
ATOM 780 O O . THR A 1 101 ? 2.007 -1.981 6.607 1.00 46.94 101 THR A O 1
ATOM 783 N N . VAL A 1 102 ? 1.089 -1.494 4.606 1.00 46.12 102 VAL A N 1
ATOM 784 C CA . VAL A 1 102 ? 1.264 -2.833 4.010 1.00 46.12 102 VAL A CA 1
ATOM 785 C C . VAL A 1 102 ? 2.703 -3.334 4.180 1.00 46.12 102 VAL A C 1
ATOM 787 O O . VAL A 1 102 ? 3.629 -2.641 3.770 1.00 46.12 102 VAL A O 1
ATOM 790 N N . TYR A 1 103 ? 2.889 -4.539 4.742 1.00 38.59 103 TYR A N 1
ATOM 791 C CA . TYR A 1 103 ? 4.169 -5.256 4.756 1.00 38.59 103 TYR A CA 1
ATOM 792 C C . TYR A 1 103 ? 4.244 -6.250 3.581 1.00 38.59 103 TYR A C 1
ATOM 794 O O . TYR A 1 103 ? 3.501 -7.222 3.525 1.00 38.59 103 TYR A O 1
ATOM 802 N N . ALA A 1 104 ? 5.191 -6.045 2.674 1.00 38.50 104 ALA A N 1
ATOM 803 C CA . ALA A 1 104 ? 5.766 -7.035 1.781 1.00 38.50 104 ALA A CA 1
ATOM 804 C C . ALA A 1 104 ? 7.223 -7.243 2.222 1.00 38.50 104 ALA A C 1
ATOM 806 O O . ALA A 1 104 ? 8.100 -6.483 1.843 1.00 38.50 104 ALA A O 1
ATOM 807 N N . SER A 1 105 ? 7.486 -8.222 3.086 1.00 31.52 105 SER A N 1
ATOM 808 C CA . SER A 1 105 ? 8.850 -8.638 3.447 1.00 31.52 105 SER A CA 1
ATOM 809 C C . SER A 1 105 ? 9.107 -10.034 2.889 1.00 31.52 105 SER A C 1
ATOM 811 O O . SER A 1 105 ? 8.180 -10.843 2.833 1.00 31.52 105 SER A O 1
ATOM 813 N N . TYR A 1 106 ? 10.346 -10.328 2.493 1.00 44.03 106 TYR A N 1
ATOM 814 C CA . TYR A 1 106 ? 10.786 -11.695 2.217 1.00 44.03 106 TYR A CA 1
ATOM 815 C C . TYR A 1 106 ? 12.239 -11.900 2.669 1.00 44.03 106 TYR A C 1
ATOM 817 O O . TYR A 1 106 ? 13.011 -10.939 2.688 1.00 44.03 106 TYR A O 1
ATOM 825 N N . ASN A 1 107 ? 12.555 -13.144 3.058 1.00 32.53 107 ASN A N 1
ATOM 826 C CA . ASN A 1 107 ? 13.906 -13.630 3.392 1.00 32.53 107 ASN A CA 1
ATOM 827 C C . ASN A 1 107 ? 14.882 -13.510 2.215 1.00 32.53 107 ASN A C 1
ATOM 829 O O . ASN A 1 107 ? 14.428 -13.685 1.060 1.00 32.53 107 ASN A O 1
#

InterPro domains:
  IPR018203 GDP dissociation inhibitor [PF00996] (1-97)
  IPR018203 GDP dissociation inhibitor [PTHR11787] (1-97)

Secondary structure (DSSP, 8-state):
--SPPTTSTT-SS-B----GGGTSS------B-B--TTSPTT--B--------SS-TTGGGHHHHHTT-S-S-------------S-HHHH---PPP---PPP----

Foldseek 3Di:
DQADQPPPVRDQWDFDADCCPPPVHFAGFTWTWHPDPPDDPRDTDTAGDGDDPDPCVVVNRVVSVVRRPDDPDDDDDDDDWDDDPDDCVVVVDDDDTDDDRDDDDDD